Protein AF-A0A6L6HL86-F1 (afdb_monomer)

Nearest PDB structures (foldseek):
  4liv-assembly1_A-2  TM=1.757E-01  e=1.375E-01  Escherichia coli K-12
  7nsb-assembly1_a  TM=1.701E-01  e=5.721E+00  Saccharomyces cerevisiae S288C

Secondary structure (DSSP, 8-state):
---EEEEEEEPPPS-----TT--HHHHHHHHHH-SB-SS-EEEEEEEEEEEE---SSBSEEEEEEEEE-SSSEEEE---SS-EEEEEEEEEEEE--SSPPPHHHHHHHHHHHHHHHHHHHGGG-S----S---------HHHHHTHHHHTSHHHHTGGGSPP-

Mean predicted aligned error: 8.55 Å

Radius of gyration: 21.05 Å; Cα contacts (8 Å, |Δi|>4): 258; chains: 1; bounding box: 44×36×71 Å

Sequence (163 aa):
MRPEIMETIESRPNDYPDVIGIPEWVWQRIEAYCSHRWTPRTVTWVVSGSGLFRPPLTPAVITKVEEWDGGVWTERLVADEVRDVSLTRITATVGTYDDPPADVIQAATLLTEYTAESATRKGHRSLTTGDITVSFNRDRRAMAQALQLSGAADLLRPYRRPR

Structure (mmCIF, N/CA/C/O backbone):
data_AF-A0A6L6HL86-F1
#
_entry.id   AF-A0A6L6HL86-F1
#
loop_
_atom_site.group_PDB
_atom_site.id
_atom_site.type_symbol
_atom_site.label_atom_id
_atom_site.label_alt_id
_atom_site.label_comp_id
_atom_site.label_asym_id
_atom_site.label_entity_id
_atom_site.label_seq_id
_atom_site.pdbx_PDB_ins_code
_atom_site.Cartn_x
_atom_site.Cartn_y
_atom_site.Cartn_z
_atom_site.occupancy
_atom_site.B_iso_or_equiv
_atom_site.auth_seq_id
_atom_site.auth_comp_id
_atom_site.auth_asym_id
_atom_site.auth_atom_id
_atom_site.pdbx_PDB_model_num
ATOM 1 N N . MET A 1 1 ? 13.301 -17.331 -9.831 1.00 71.88 1 MET A N 1
ATOM 2 C CA . MET A 1 1 ? 13.753 -16.292 -8.878 1.00 71.88 1 MET A CA 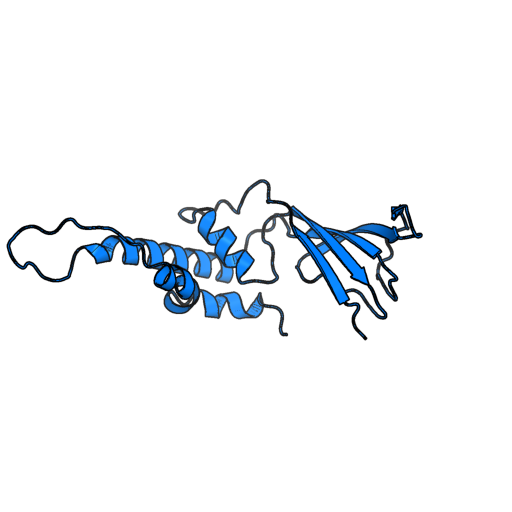1
ATOM 3 C C . MET A 1 1 ? 12.764 -15.130 -8.953 1.00 71.88 1 MET A C 1
ATOM 5 O O . MET A 1 1 ? 12.049 -15.066 -9.946 1.00 71.88 1 MET A O 1
ATOM 9 N N . ARG A 1 2 ? 12.612 -14.305 -7.911 1.00 81.69 2 ARG A N 1
ATOM 10 C CA . ARG A 1 2 ? 11.820 -13.062 -7.986 1.00 81.69 2 ARG A CA 1
ATOM 11 C C . ARG A 1 2 ? 12.822 -11.910 -8.011 1.00 81.69 2 ARG A C 1
ATOM 13 O O . ARG A 1 2 ? 13.749 -11.968 -7.201 1.00 81.69 2 ARG A O 1
ATOM 20 N N . PRO A 1 3 ? 12.644 -10.905 -8.876 1.00 89.81 3 PRO A N 1
ATOM 21 C CA . PRO A 1 3 ? 13.550 -9.776 -8.887 1.00 89.81 3 PRO A CA 1
ATOM 22 C C . PRO A 1 3 ? 13.437 -8.992 -7.573 1.00 89.81 3 PRO A C 1
ATOM 24 O O . PRO A 1 3 ? 12.362 -8.915 -6.962 1.00 89.81 3 PRO A O 1
ATOM 27 N N . GLU A 1 4 ? 14.566 -8.462 -7.118 1.00 92.44 4 GLU A N 1
ATOM 28 C CA . GLU A 1 4 ? 14.690 -7.730 -5.864 1.00 92.44 4 GLU A CA 1
ATOM 29 C C . GLU A 1 4 ? 14.231 -6.285 -6.052 1.00 92.44 4 GLU A C 1
ATOM 31 O O . GLU A 1 4 ? 14.596 -5.624 -7.023 1.00 92.44 4 GLU A O 1
ATOM 36 N N . ILE A 1 5 ? 13.418 -5.791 -5.118 1.00 93.12 5 ILE A N 1
ATOM 37 C CA . ILE A 1 5 ? 12.986 -4.392 -5.091 1.00 93.12 5 ILE A CA 1
ATOM 38 C C . ILE A 1 5 ? 13.978 -3.631 -4.221 1.00 93.12 5 ILE A C 1
ATOM 40 O O . ILE A 1 5 ? 14.020 -3.837 -3.010 1.00 93.12 5 ILE A O 1
ATOM 44 N N . MET A 1 6 ? 14.755 -2.756 -4.846 1.00 93.81 6 MET A N 1
ATOM 45 C CA . MET A 1 6 ? 15.783 -1.958 -4.179 1.00 93.81 6 MET A CA 1
ATOM 46 C C . MET A 1 6 ? 15.196 -0.681 -3.581 1.00 93.81 6 MET A C 1
ATOM 48 O O . MET A 1 6 ? 15.568 -0.271 -2.486 1.00 93.81 6 MET A O 1
ATOM 52 N N . GLU A 1 7 ? 14.253 -0.062 -4.291 1.00 94.81 7 GLU A N 1
ATOM 53 C CA . GLU A 1 7 ? 13.625 1.187 -3.873 1.00 94.81 7 GLU A CA 1
ATOM 54 C C . GLU A 1 7 ? 12.129 1.167 -4.184 1.00 94.81 7 GLU A C 1
ATOM 56 O O . GLU A 1 7 ? 11.687 0.609 -5.190 1.00 94.81 7 GLU A O 1
ATOM 61 N N . THR A 1 8 ? 11.336 1.773 -3.302 1.00 95.06 8 THR A N 1
ATOM 62 C CA . THR A 1 8 ? 9.906 2.014 -3.506 1.00 95.06 8 THR A CA 1
ATOM 63 C C . THR A 1 8 ? 9.594 3.454 -3.136 1.00 95.06 8 THR A C 1
ATOM 65 O O . THR A 1 8 ? 9.822 3.862 -1.999 1.00 95.06 8 THR A O 1
ATOM 68 N N . ILE A 1 9 ? 9.032 4.198 -4.082 1.00 95.31 9 ILE A N 1
ATOM 69 C CA . ILE A 1 9 ? 8.581 5.573 -3.892 1.00 95.31 9 ILE A CA 1
ATOM 70 C C . ILE A 1 9 ? 7.078 5.595 -4.149 1.00 95.31 9 ILE A C 1
ATOM 72 O O . ILE A 1 9 ? 6.637 5.403 -5.279 1.00 95.31 9 ILE A O 1
ATOM 76 N N . GLU A 1 10 ? 6.294 5.811 -3.097 1.00 93.50 10 GLU A N 1
ATOM 77 C CA . GLU A 1 10 ? 4.834 5.930 -3.156 1.00 93.50 10 GLU A CA 1
ATOM 78 C C . GLU A 1 10 ? 4.443 7.408 -3.022 1.00 93.50 10 GLU A C 1
ATOM 80 O O . GLU A 1 10 ? 4.829 8.071 -2.055 1.00 93.50 10 GLU A O 1
ATOM 85 N N . SER A 1 11 ? 3.695 7.942 -3.993 1.00 91.94 11 SER A N 1
ATOM 86 C CA . SER A 1 11 ? 3.138 9.291 -3.888 1.00 91.94 11 SER A CA 1
ATOM 87 C C . SER A 1 11 ? 2.002 9.327 -2.867 1.00 91.94 11 SER A C 1
ATOM 89 O O . SER A 1 11 ? 1.333 8.322 -2.614 1.00 91.94 11 SER A O 1
ATOM 91 N N . ARG A 1 12 ? 1.728 10.508 -2.303 1.00 88.81 12 ARG A N 1
ATOM 92 C CA . ARG A 1 12 ? 0.487 10.700 -1.542 1.00 88.81 12 ARG A CA 1
ATOM 93 C C . ARG A 1 12 ? -0.714 10.568 -2.488 1.00 88.81 12 ARG A C 1
ATOM 95 O O . ARG A 1 12 ? -0.606 11.029 -3.628 1.00 88.81 12 ARG A O 1
ATOM 102 N N . PRO A 1 13 ? -1.818 9.942 -2.051 1.00 91.00 13 PRO A N 1
ATOM 103 C CA . PRO A 1 13 ? -3.069 10.021 -2.789 1.00 91.00 13 PRO A CA 1
ATOM 104 C C . PRO A 1 13 ? -3.623 11.449 -2.715 1.00 91.00 13 PRO A C 1
ATOM 106 O O . PRO A 1 13 ? -3.282 12.197 -1.795 1.00 91.00 13 PRO A O 1
ATOM 109 N N . ASN A 1 14 ? -4.464 11.818 -3.682 1.00 89.12 14 ASN A N 1
ATOM 110 C CA . ASN A 1 14 ? -5.125 13.126 -3.682 1.00 89.12 14 ASN A CA 1
ATOM 111 C C . ASN A 1 14 ? -6.127 13.238 -2.532 1.00 89.12 14 ASN A C 1
ATOM 113 O O . ASN A 1 14 ? -6.141 14.251 -1.847 1.00 89.12 14 ASN A O 1
ATOM 117 N N . ASP A 1 15 ? -6.877 12.160 -2.293 1.00 89.50 15 ASP A N 1
ATOM 118 C CA . ASP A 1 15 ? -7.913 12.067 -1.271 1.00 89.50 15 ASP A CA 1
ATOM 119 C C . ASP A 1 15 ? -7.977 10.632 -0.724 1.00 89.50 15 ASP A C 1
ATOM 121 O O . ASP A 1 15 ? -7.387 9.703 -1.292 1.00 89.50 15 ASP A O 1
ATOM 125 N N . TYR A 1 16 ? -8.696 10.453 0.383 1.00 91.62 16 TYR A N 1
ATOM 126 C CA . TYR A 1 16 ? -9.059 9.150 0.948 1.00 91.62 16 TYR A CA 1
ATOM 127 C C . TYR A 1 16 ? -10.556 8.872 0.751 1.00 91.62 16 TYR A C 1
ATOM 129 O O . TYR A 1 16 ? -11.301 9.804 0.452 1.00 91.62 16 TYR A O 1
ATOM 137 N N . PRO A 1 17 ? -11.021 7.617 0.913 1.00 91.56 17 PRO A N 1
ATOM 138 C CA . PRO A 1 17 ? -12.436 7.303 0.775 1.00 91.56 17 PRO A CA 1
ATOM 139 C C . PRO A 1 17 ? -13.279 8.111 1.768 1.00 91.56 17 PRO A C 1
ATOM 141 O O . PRO A 1 17 ? -13.017 8.091 2.978 1.00 91.56 17 PRO A O 1
ATOM 144 N N . ASP A 1 18 ? -14.292 8.803 1.248 1.00 91.19 18 ASP A N 1
ATOM 145 C CA . ASP A 1 18 ? -15.209 9.626 2.037 1.00 91.19 18 ASP A CA 1
ATOM 146 C C . ASP A 1 18 ? -16.298 8.749 2.662 1.00 91.19 18 ASP A C 1
ATOM 148 O O . ASP A 1 18 ? -17.406 8.599 2.146 1.00 91.19 18 ASP A O 1
ATOM 152 N N . VAL A 1 19 ? -15.941 8.096 3.768 1.00 90.94 19 VAL A N 1
ATOM 153 C CA . VAL A 1 19 ? -16.877 7.300 4.562 1.00 90.94 19 VAL A CA 1
ATOM 154 C C . VAL A 1 19 ? -17.206 8.053 5.843 1.00 90.94 19 VAL A C 1
ATOM 156 O O . VAL A 1 19 ? -16.319 8.414 6.620 1.00 90.94 19 VAL A O 1
ATOM 159 N N . ILE A 1 20 ? -18.503 8.265 6.077 1.00 92.44 20 ILE A N 1
ATOM 160 C CA . ILE A 1 20 ? -19.014 9.048 7.206 1.00 92.44 20 ILE A CA 1
ATOM 161 C C . ILE A 1 20 ? -18.401 8.563 8.523 1.00 92.44 20 ILE A C 1
ATOM 163 O O . ILE A 1 20 ? -18.487 7.391 8.885 1.00 92.44 20 ILE A O 1
ATOM 167 N N . GLY A 1 21 ? -17.813 9.504 9.262 1.00 91.06 21 GLY A N 1
ATOM 168 C CA . GLY A 1 21 ? -17.232 9.248 10.576 1.00 91.06 21 GLY A CA 1
ATOM 169 C C . GLY A 1 21 ? -15.843 8.609 10.552 1.00 91.06 21 GLY A C 1
ATOM 170 O O . GLY A 1 21 ? -15.275 8.435 11.625 1.00 91.06 21 GLY A O 1
ATOM 171 N N . ILE A 1 22 ? -15.266 8.311 9.381 1.00 93.19 22 ILE A N 1
ATOM 172 C CA . ILE A 1 22 ? -13.919 7.741 9.259 1.00 93.19 22 ILE A CA 1
ATOM 173 C C . ILE A 1 22 ? -12.932 8.830 8.807 1.00 93.19 22 ILE A C 1
ATOM 175 O O . ILE A 1 22 ? -12.985 9.285 7.667 1.00 93.19 22 ILE A O 1
ATOM 179 N N . PRO A 1 23 ? -11.996 9.258 9.670 1.00 92.75 23 PRO A N 1
ATOM 180 C CA . PRO A 1 23 ? -11.010 10.276 9.316 1.00 92.75 23 PRO A CA 1
ATOM 181 C C . PRO A 1 23 ? -9.848 9.717 8.472 1.00 92.75 23 PRO A C 1
ATOM 183 O O . PRO A 1 23 ? -9.447 8.564 8.623 1.00 92.75 23 PRO A O 1
ATOM 186 N N . GLU A 1 24 ? -9.206 10.570 7.667 1.00 92.12 24 GLU A N 1
ATOM 187 C CA . GLU A 1 24 ? -8.103 10.201 6.752 1.00 92.12 24 GLU A CA 1
ATOM 188 C C . GLU A 1 24 ? -6.946 9.423 7.401 1.00 92.12 24 GLU A C 1
ATOM 190 O O . GLU A 1 24 ? -6.353 8.530 6.794 1.00 92.12 24 GLU A O 1
ATOM 195 N N . TRP A 1 25 ? -6.596 9.743 8.651 1.00 90.38 25 TRP A N 1
ATOM 196 C CA . TRP A 1 25 ? -5.483 9.082 9.337 1.00 90.38 25 TRP A CA 1
ATOM 197 C C . TRP A 1 25 ? -5.755 7.589 9.594 1.00 90.38 25 TRP A C 1
ATOM 199 O O . TRP A 1 25 ? -4.807 6.813 9.739 1.00 90.38 25 TRP A O 1
ATOM 209 N N . VAL A 1 26 ? -7.027 7.171 9.637 1.00 93.31 26 VAL A N 1
ATOM 210 C CA . VAL A 1 26 ? -7.417 5.757 9.743 1.00 93.31 26 VAL A CA 1
ATOM 211 C C . VAL A 1 26 ? -7.053 5.038 8.456 1.00 93.31 26 VAL A C 1
ATOM 213 O O . VAL A 1 26 ? -6.376 4.013 8.511 1.00 93.31 26 VAL A O 1
ATOM 216 N N . TRP A 1 27 ? -7.396 5.617 7.305 1.00 93.06 27 TRP A N 1
ATOM 217 C CA . TRP A 1 27 ? -7.046 5.070 5.997 1.00 93.06 27 TRP A CA 1
ATOM 218 C C . TRP A 1 27 ? -5.536 4.940 5.809 1.00 93.06 27 TRP A C 1
ATOM 220 O O . TRP A 1 27 ? -5.058 3.861 5.466 1.00 93.06 27 TRP A O 1
ATOM 230 N N . GLN A 1 28 ? -4.770 5.975 6.166 1.00 92.00 28 GLN A N 1
ATOM 231 C CA . GLN A 1 28 ? -3.299 5.924 6.168 1.00 92.00 28 GLN A CA 1
ATOM 232 C C . GLN A 1 28 ? -2.763 4.735 6.976 1.00 92.00 28 GLN A C 1
ATOM 234 O O . GLN A 1 28 ? -1.786 4.084 6.600 1.00 92.00 28 GLN A O 1
ATOM 239 N N . ARG A 1 29 ? -3.404 4.435 8.109 1.00 92.38 29 ARG A N 1
ATOM 240 C CA . ARG A 1 29 ? -2.986 3.361 9.008 1.00 92.38 29 ARG A CA 1
ATOM 241 C C . ARG A 1 29 ? -3.376 1.979 8.489 1.00 92.38 29 ARG A C 1
ATOM 243 O O . ARG A 1 29 ? -2.580 1.050 8.620 1.00 92.38 29 ARG A O 1
ATOM 250 N N . ILE A 1 30 ? -4.556 1.849 7.889 1.00 92.81 30 ILE A N 1
ATOM 251 C CA . ILE A 1 30 ? -5.016 0.619 7.235 1.00 92.81 30 ILE A CA 1
ATOM 252 C C . ILE A 1 30 ? -4.133 0.301 6.024 1.00 92.81 30 ILE A C 1
ATOM 254 O O . ILE A 1 30 ? -3.663 -0.828 5.887 1.00 92.81 30 ILE A O 1
ATOM 258 N N . GLU A 1 31 ? -3.828 1.288 5.184 1.00 92.62 31 GLU A N 1
ATOM 259 C CA . GLU A 1 31 ? -2.964 1.109 4.014 1.00 92.62 31 GLU A CA 1
ATOM 260 C C . GLU A 1 31 ? -1.518 0.792 4.391 1.00 92.62 31 GLU A C 1
ATOM 262 O O . GLU A 1 31 ? -0.880 -0.027 3.736 1.00 92.62 31 GLU A O 1
ATOM 267 N N . ALA A 1 32 ? -1.002 1.347 5.489 1.00 90.75 32 ALA A N 1
ATOM 268 C CA . ALA A 1 32 ? 0.303 0.944 6.012 1.00 90.75 32 ALA A CA 1
ATOM 269 C C . ALA A 1 32 ? 0.328 -0.524 6.487 1.00 90.75 32 ALA A C 1
ATOM 271 O O . ALA A 1 32 ? 1.381 -1.163 6.484 1.00 90.75 32 ALA A O 1
ATOM 272 N N . TYR A 1 33 ? -0.819 -1.060 6.913 1.00 91.19 33 TYR A N 1
ATOM 273 C CA . TYR A 1 33 ? -0.957 -2.447 7.358 1.00 91.19 33 TYR A CA 1
ATOM 274 C C . TYR A 1 33 ? -1.184 -3.428 6.199 1.00 91.19 33 TYR A C 1
ATOM 276 O O . TYR A 1 33 ? -0.801 -4.595 6.300 1.00 91.19 33 TYR A O 1
ATOM 284 N N . CYS A 1 34 ? -1.782 -2.965 5.100 1.00 92.69 34 CYS A N 1
ATOM 285 C CA . CYS A 1 34 ? -2.197 -3.794 3.973 1.00 92.69 34 CYS A CA 1
ATOM 286 C C . CYS A 1 34 ? -1.269 -3.639 2.764 1.00 92.69 34 CYS A C 1
ATOM 288 O O . CYS A 1 34 ? -0.598 -2.630 2.569 1.00 92.69 34 CYS A O 1
ATOM 290 N N . SER A 1 35 ? -1.272 -4.641 1.888 1.00 94.19 35 SER A N 1
ATOM 291 C CA . SER A 1 35 ? -0.671 -4.509 0.553 1.00 94.19 35 SER A CA 1
ATOM 292 C C . SER A 1 35 ? -1.655 -3.922 -0.461 1.00 94.19 35 SER A C 1
ATOM 294 O O . SER A 1 35 ? -1.317 -3.809 -1.635 1.00 94.19 35 SER A O 1
ATOM 296 N N . HIS A 1 36 ? -2.870 -3.592 -0.019 1.00 93.75 36 HIS A N 1
ATOM 297 C CA . HIS A 1 36 ? -3.917 -2.988 -0.828 1.00 93.75 36 HIS A CA 1
ATOM 298 C C . HIS A 1 36 ? -3.898 -1.459 -0.694 1.00 93.75 36 HIS A C 1
ATOM 300 O O . HIS A 1 36 ? -3.510 -0.941 0.360 1.00 93.75 36 HIS A O 1
ATOM 306 N N . ARG A 1 37 ? -4.294 -0.750 -1.752 1.00 94.44 37 ARG A N 1
ATOM 307 C CA . ARG A 1 37 ? -4.549 0.695 -1.755 1.00 94.44 37 ARG A CA 1
ATOM 308 C C . ARG A 1 37 ? -5.971 0.944 -2.225 1.00 94.44 37 ARG A C 1
ATOM 310 O O . ARG A 1 37 ? -6.366 0.392 -3.245 1.00 94.44 37 ARG A O 1
ATOM 317 N N . TRP A 1 38 ? -6.708 1.766 -1.489 1.00 92.75 38 TRP A N 1
ATOM 318 C CA . TRP A 1 38 ? -8.108 2.092 -1.795 1.00 92.75 38 TRP A CA 1
ATOM 319 C C . TRP A 1 38 ? -8.264 3.443 -2.473 1.00 92.75 38 TRP A C 1
ATOM 321 O O . TRP A 1 38 ? -9.374 3.847 -2.782 1.00 92.75 38 TRP A O 1
ATOM 331 N N . THR A 1 39 ? -7.158 4.152 -2.686 1.00 92.25 39 THR A N 1
ATOM 332 C CA . THR A 1 39 ? -7.146 5.356 -3.511 1.00 92.25 39 THR A CA 1
ATOM 333 C C . THR A 1 39 ? -5.985 5.335 -4.492 1.00 92.25 39 THR A C 1
ATOM 335 O O . THR A 1 39 ? -4.866 4.963 -4.099 1.00 92.25 39 THR A O 1
ATOM 338 N N . PRO A 1 40 ? -6.218 5.707 -5.766 1.00 94.25 40 PRO A N 1
ATOM 339 C CA . PRO A 1 40 ? -5.182 5.683 -6.782 1.00 94.25 40 PRO A CA 1
ATOM 340 C C . PRO A 1 40 ? -4.054 6.653 -6.464 1.00 94.25 40 PRO A C 1
ATOM 342 O O . PRO A 1 40 ? -4.275 7.808 -6.094 1.00 94.25 40 PRO A O 1
ATOM 345 N N . ARG A 1 41 ? -2.826 6.181 -6.648 1.00 94.75 41 ARG A N 1
ATOM 346 C CA . ARG A 1 41 ? -1.610 6.983 -6.524 1.00 94.75 41 ARG A CA 1
ATOM 347 C C . ARG A 1 41 ? -0.521 6.450 -7.438 1.00 94.75 41 ARG A C 1
ATOM 349 O O . ARG A 1 41 ? -0.565 5.296 -7.867 1.00 94.75 41 ARG A O 1
ATOM 356 N N . THR A 1 42 ? 0.480 7.273 -7.697 1.00 96.50 42 THR A N 1
ATOM 357 C CA . THR A 1 42 ? 1.640 6.860 -8.479 1.00 96.50 42 THR A CA 1
ATOM 358 C C . THR A 1 42 ? 2.653 6.190 -7.564 1.00 96.50 42 THR A C 1
ATOM 360 O O . THR A 1 42 ? 3.024 6.731 -6.522 1.00 96.50 42 THR A O 1
ATOM 363 N N . VAL A 1 43 ? 3.125 5.012 -7.961 1.00 96.50 43 VAL A N 1
ATOM 364 C CA . VAL A 1 43 ? 4.197 4.302 -7.265 1.00 96.50 43 VAL A CA 1
ATOM 365 C C . VAL A 1 43 ? 5.284 3.946 -8.257 1.00 96.50 43 VAL A C 1
ATOM 367 O O . VAL A 1 43 ? 5.005 3.448 -9.347 1.00 96.50 43 VAL A O 1
ATOM 370 N N . THR A 1 44 ? 6.525 4.188 -7.856 1.00 96.69 44 THR A N 1
ATOM 371 C CA . THR A 1 44 ? 7.712 3.817 -8.615 1.00 96.69 44 THR A CA 1
ATOM 372 C C . THR A 1 44 ? 8.517 2.789 -7.833 1.00 96.69 44 THR A C 1
ATOM 374 O O . THR A 1 44 ? 8.801 2.983 -6.651 1.00 96.69 44 THR A O 1
ATOM 377 N N . TRP A 1 45 ? 8.910 1.708 -8.500 1.00 96.31 45 TRP A N 1
ATOM 378 C CA . TRP A 1 45 ? 9.814 0.693 -7.968 1.00 96.31 45 TRP A CA 1
ATOM 379 C C . TRP A 1 45 ? 11.103 0.670 -8.773 1.00 96.31 45 TRP A C 1
ATOM 381 O O . TRP A 1 45 ? 11.051 0.610 -9.998 1.00 96.31 45 TRP A O 1
ATOM 391 N N . VAL A 1 46 ? 12.247 0.669 -8.094 1.00 95.69 46 VAL A N 1
ATOM 392 C CA . VAL A 1 46 ? 13.532 0.327 -8.714 1.00 95.69 46 VAL A CA 1
ATOM 393 C C . VAL A 1 46 ? 13.832 -1.120 -8.373 1.00 95.69 46 VAL A C 1
ATOM 395 O O . VAL A 1 46 ? 13.832 -1.509 -7.203 1.00 95.69 46 VAL A O 1
ATOM 398 N N . VAL A 1 47 ? 14.022 -1.926 -9.407 1.00 95.38 47 VAL A N 1
ATOM 399 C CA . VAL A 1 47 ? 14.040 -3.382 -9.332 1.00 95.38 47 VAL A CA 1
ATOM 400 C C . VAL A 1 47 ? 15.252 -3.903 -10.096 1.00 95.38 47 VAL A C 1
ATOM 402 O O . VAL A 1 47 ? 15.626 -3.330 -11.115 1.00 95.38 47 VAL A O 1
ATOM 405 N N . SER A 1 48 ? 15.864 -4.981 -9.614 1.00 93.94 48 SER A N 1
ATOM 406 C CA . SER A 1 48 ? 16.960 -5.663 -10.304 1.00 93.94 48 SER A CA 1
ATOM 407 C C . SER A 1 48 ? 16.890 -7.172 -10.085 1.00 93.94 48 SER A C 1
ATOM 409 O O . SER A 1 48 ? 16.523 -7.642 -9.006 1.00 93.94 48 SER A O 1
ATOM 411 N N . GLY A 1 49 ? 17.238 -7.950 -11.106 1.00 91.75 49 GLY A N 1
ATOM 412 C CA . GLY A 1 49 ? 17.391 -9.397 -11.021 1.00 91.75 49 GLY A CA 1
ATOM 413 C C . GLY A 1 49 ? 16.444 -10.187 -11.921 1.00 91.75 49 GLY A C 1
ATOM 414 O O . GLY A 1 49 ? 15.579 -9.663 -12.619 1.00 91.75 49 GLY A O 1
ATOM 415 N N . SER A 1 50 ? 16.612 -11.505 -11.899 1.00 89.88 50 SER A N 1
ATOM 416 C CA . SER A 1 50 ? 15.875 -12.404 -12.784 1.00 89.88 50 SER A CA 1
ATOM 417 C C . SER A 1 50 ? 14.476 -12.761 -12.271 1.00 89.88 50 SER A C 1
ATOM 419 O O . SER A 1 50 ? 14.191 -12.790 -11.067 1.00 89.88 50 SER A O 1
ATOM 421 N N . GLY A 1 51 ? 13.605 -13.114 -13.214 1.00 90.31 51 GLY A N 1
ATOM 422 C CA . GLY A 1 51 ? 12.252 -13.598 -12.986 1.00 90.31 51 GLY A CA 1
ATOM 423 C C . GLY A 1 51 ? 11.153 -12.554 -13.146 1.00 90.31 51 GLY A C 1
ATOM 424 O O . GLY A 1 51 ? 11.378 -11.430 -13.578 1.00 90.31 51 GLY A O 1
ATOM 425 N N . LEU A 1 52 ? 9.926 -12.964 -12.818 1.00 91.12 52 LEU A N 1
ATOM 426 C CA . LEU A 1 52 ? 8.722 -12.156 -13.007 1.00 91.12 52 LEU A CA 1
ATOM 427 C C . LEU A 1 52 ? 8.570 -11.126 -11.886 1.00 91.12 52 LEU A C 1
ATOM 429 O O . LEU A 1 52 ? 8.411 -11.485 -10.712 1.00 91.12 52 LEU A O 1
ATOM 433 N N . PHE A 1 53 ? 8.546 -9.851 -12.258 1.00 92.12 53 PHE A N 1
ATOM 434 C CA . PHE A 1 53 ? 8.174 -8.782 -11.353 1.00 92.12 53 PHE A CA 1
ATOM 435 C C . PHE A 1 53 ? 6.693 -8.898 -10.988 1.00 92.12 53 PHE A C 1
ATOM 437 O O . PHE A 1 53 ? 5.809 -8.959 -11.838 1.00 92.12 53 PHE A O 1
ATOM 444 N N . ARG A 1 54 ? 6.428 -8.914 -9.681 1.00 91.75 54 ARG A N 1
ATOM 445 C CA . ARG A 1 54 ? 5.081 -8.809 -9.121 1.00 91.75 54 ARG A CA 1
ATOM 446 C C . ARG A 1 54 ? 5.034 -7.538 -8.275 1.00 91.75 54 ARG A C 1
ATOM 448 O O . ARG A 1 54 ? 5.703 -7.538 -7.230 1.00 91.75 54 ARG A O 1
ATOM 455 N N . PRO A 1 55 ? 4.274 -6.498 -8.681 1.00 92.19 55 PRO A N 1
ATOM 456 C CA . PRO A 1 55 ? 4.167 -5.242 -7.936 1.00 92.19 55 PRO A CA 1
ATOM 457 C C . PRO A 1 55 ? 3.825 -5.543 -6.485 1.00 92.19 55 PRO A C 1
ATOM 459 O O . PRO A 1 55 ? 2.925 -6.349 -6.298 1.00 92.19 55 PRO A O 1
ATOM 462 N N . PRO A 1 56 ? 4.514 -5.012 -5.460 1.00 92.56 56 PRO A N 1
ATOM 463 C CA . PRO A 1 56 ? 4.272 -5.343 -4.051 1.00 92.56 56 PRO A CA 1
ATOM 464 C C . PRO A 1 56 ? 2.921 -4.836 -3.528 1.00 92.56 56 PRO A C 1
ATOM 466 O O . PRO A 1 56 ? 2.380 -5.422 -2.592 1.00 92.56 56 PRO A O 1
ATOM 469 N N . LEU A 1 57 ? 2.376 -3.794 -4.154 1.00 94.19 57 LEU A N 1
ATOM 470 C CA . LEU A 1 57 ? 1.086 -3.200 -3.827 1.00 94.19 57 LEU A CA 1
ATOM 471 C C . LEU A 1 57 ? 0.031 -3.593 -4.867 1.00 94.19 57 LEU A C 1
ATOM 473 O O . LEU A 1 57 ? 0.368 -3.973 -5.988 1.00 94.19 57 LEU A O 1
ATOM 477 N N . THR A 1 58 ? -1.239 -3.560 -4.476 1.00 93.31 58 THR A N 1
ATOM 478 C CA . THR A 1 58 ? -2.377 -3.965 -5.307 1.00 93.31 58 THR A CA 1
ATOM 479 C C . THR A 1 58 ? -3.596 -3.070 -5.054 1.00 93.31 58 THR A C 1
ATOM 481 O O . THR A 1 58 ? -3.699 -2.512 -3.965 1.00 93.31 58 THR A O 1
ATOM 484 N N . PRO A 1 59 ? -4.542 -2.975 -6.001 1.00 93.62 59 PRO A N 1
ATOM 485 C CA . PRO A 1 59 ? -4.360 -3.244 -7.433 1.00 93.62 59 PRO A CA 1
ATOM 486 C C . PRO A 1 59 ? -3.270 -2.337 -8.014 1.00 93.62 59 PRO A C 1
ATOM 488 O O . PRO A 1 59 ? -3.049 -1.244 -7.506 1.00 93.62 59 PRO A O 1
ATOM 491 N N . ALA A 1 60 ? -2.536 -2.810 -9.020 1.00 93.88 60 ALA A N 1
ATOM 492 C CA . ALA A 1 60 ? -1.458 -2.050 -9.646 1.00 93.88 60 ALA A CA 1
ATOM 493 C C . ALA A 1 60 ? -1.515 -2.212 -11.164 1.00 93.88 60 ALA A C 1
ATOM 495 O O . ALA A 1 60 ? -1.539 -3.337 -11.662 1.00 93.88 60 ALA A O 1
ATOM 496 N N . VAL A 1 61 ? -1.497 -1.089 -11.875 1.00 94.12 61 VAL A N 1
ATOM 497 C CA . VAL A 1 61 ? -1.441 -1.018 -13.336 1.00 94.12 61 VAL A CA 1
ATOM 498 C C . VAL A 1 61 ? -0.124 -0.359 -13.714 1.00 94.12 61 VAL A C 1
ATOM 500 O O . VAL A 1 61 ? 0.092 0.812 -13.406 1.00 94.12 61 VAL A O 1
ATOM 503 N N . ILE A 1 62 ? 0.778 -1.120 -14.336 1.00 94.75 62 ILE A N 1
ATOM 504 C CA . ILE A 1 62 ? 2.074 -0.603 -14.788 1.00 94.75 62 ILE A CA 1
ATOM 505 C C . ILE A 1 62 ? 1.826 0.358 -15.948 1.00 94.75 62 ILE A C 1
ATOM 507 O O . ILE A 1 62 ? 1.198 -0.007 -16.937 1.00 94.75 62 ILE A O 1
ATOM 511 N N . THR A 1 63 ? 2.317 1.585 -15.811 1.00 94.75 63 THR A N 1
ATOM 512 C CA . THR A 1 63 ? 2.147 2.658 -16.797 1.00 94.75 63 THR A CA 1
ATOM 513 C C . THR A 1 63 ? 3.447 3.002 -17.509 1.00 94.75 63 THR A C 1
ATOM 515 O O . THR A 1 63 ? 3.397 3.498 -18.629 1.00 94.75 63 THR A O 1
ATOM 518 N N . LYS A 1 64 ? 4.604 2.725 -16.892 1.00 94.62 64 LYS A N 1
ATOM 519 C CA . LYS A 1 64 ? 5.923 2.993 -17.476 1.00 94.62 64 LYS A CA 1
ATOM 520 C C . LYS A 1 64 ? 6.960 1.968 -17.029 1.00 94.62 64 LYS A C 1
ATOM 522 O O . LYS A 1 64 ? 6.974 1.568 -15.863 1.00 94.62 64 LYS A O 1
ATOM 527 N N . VAL A 1 65 ? 7.857 1.589 -17.937 1.00 95.44 65 VAL A N 1
ATOM 528 C CA . VAL A 1 65 ? 9.036 0.765 -17.643 1.00 95.44 65 VAL A CA 1
ATOM 529 C C . VAL A 1 65 ? 10.262 1.431 -18.259 1.00 95.44 65 VAL A C 1
ATOM 531 O O . VAL A 1 65 ? 10.279 1.712 -19.453 1.00 95.44 65 VAL A O 1
ATOM 534 N N . GLU A 1 66 ? 11.283 1.685 -17.450 1.00 94.94 66 GLU A N 1
ATOM 535 C CA . GLU A 1 66 ? 12.539 2.308 -17.867 1.00 94.94 66 GLU A CA 1
ATOM 536 C C . GLU A 1 66 ? 13.718 1.425 -17.453 1.00 94.94 66 GLU A C 1
ATOM 538 O O . GLU A 1 66 ? 13.770 0.951 -16.320 1.00 94.94 66 GLU A O 1
ATOM 543 N N . GLU A 1 67 ? 14.677 1.221 -18.347 1.00 93.31 67 GLU A N 1
ATOM 544 C CA . GLU A 1 67 ? 15.897 0.452 -18.093 1.00 93.31 67 GLU A CA 1
ATOM 545 C C . GLU A 1 67 ? 17.099 1.393 -17.951 1.00 93.31 67 GLU A C 1
ATOM 547 O O . GLU A 1 67 ? 17.192 2.406 -18.648 1.00 93.31 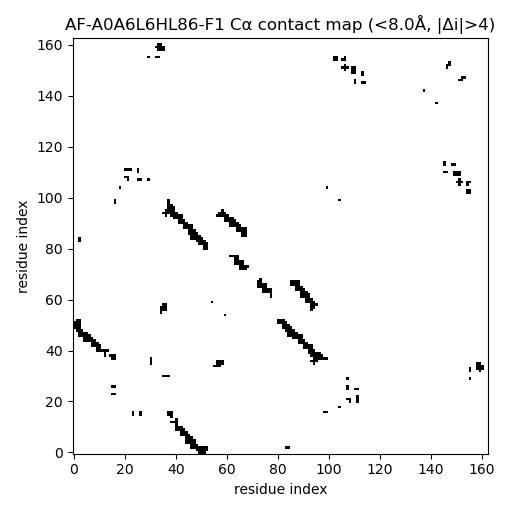67 GLU A O 1
ATOM 552 N N . TRP A 1 68 ? 18.004 1.085 -17.022 1.00 92.81 68 TRP A N 1
ATOM 553 C CA . TRP A 1 68 ? 19.225 1.859 -16.818 1.00 92.81 68 TRP A CA 1
ATOM 554 C C . TRP A 1 68 ? 20.343 1.399 -17.757 1.00 92.81 68 TRP A C 1
ATOM 556 O O . TRP A 1 68 ? 20.767 0.245 -17.699 1.00 92.81 68 TRP A O 1
ATOM 566 N N . ASP A 1 69 ? 20.887 2.319 -18.556 1.00 89.62 69 ASP A N 1
ATOM 567 C CA . ASP A 1 69 ? 21.936 2.041 -19.553 1.00 89.62 69 ASP A CA 1
ATOM 568 C C . ASP A 1 69 ? 23.349 2.506 -19.144 1.00 89.62 69 ASP A C 1
ATOM 570 O O . ASP A 1 69 ? 24.262 2.565 -19.968 1.00 89.62 69 ASP A O 1
ATOM 574 N N . GLY A 1 70 ? 23.559 2.815 -17.860 1.00 84.94 70 GLY A N 1
ATOM 575 C CA . GLY A 1 70 ? 24.851 3.291 -17.353 1.00 84.94 70 GLY A CA 1
ATOM 576 C C . GLY A 1 70 ? 24.979 4.813 -17.252 1.00 84.94 70 GLY A C 1
ATOM 577 O O . GLY A 1 70 ? 26.042 5.304 -16.877 1.00 84.94 70 GLY A O 1
ATOM 578 N N . GLY A 1 71 ? 23.908 5.562 -17.512 1.00 89.19 71 GLY A N 1
ATOM 579 C CA . GLY A 1 71 ? 23.854 7.004 -17.246 1.00 89.19 71 GLY A CA 1
ATOM 580 C C . GLY A 1 71 ? 22.487 7.639 -17.486 1.00 89.19 71 GLY A C 1
ATOM 581 O O . GLY A 1 71 ? 22.217 8.722 -16.962 1.00 89.19 71 GLY A O 1
ATOM 582 N N . VAL A 1 72 ? 21.622 6.969 -18.246 1.00 93.75 72 VAL A N 1
ATOM 583 C CA . VAL A 1 72 ? 20.296 7.444 -18.619 1.00 93.75 72 VAL A CA 1
ATOM 584 C C . VAL A 1 72 ? 19.263 6.346 -18.346 1.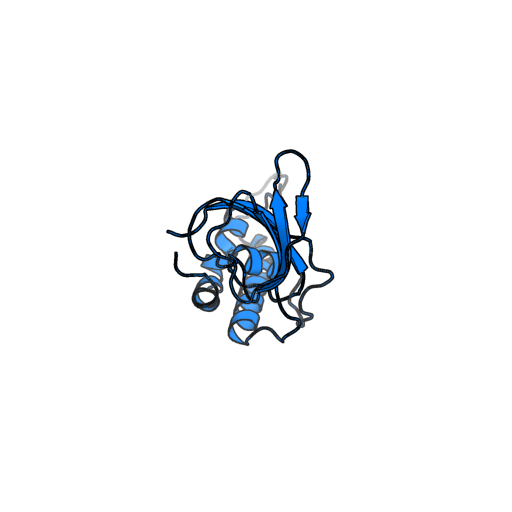00 93.75 72 VAL A C 1
ATOM 586 O O . VAL A 1 72 ? 19.542 5.147 -18.373 1.00 93.75 72 VAL A O 1
ATOM 589 N N . TRP A 1 73 ? 18.048 6.776 -18.012 1.00 93.75 73 TRP A N 1
ATOM 590 C CA . TRP A 1 73 ? 16.882 5.900 -17.971 1.00 93.75 73 TRP A CA 1
ATOM 591 C C . TRP A 1 73 ? 16.230 5.912 -19.349 1.00 93.75 73 TRP A C 1
ATOM 593 O O . TRP A 1 73 ? 15.751 6.960 -19.786 1.00 93.75 73 TRP A O 1
ATOM 603 N N . THR A 1 74 ? 16.215 4.764 -20.018 1.00 93.69 74 THR A N 1
ATOM 604 C CA . THR A 1 74 ? 15.623 4.618 -21.349 1.00 93.69 74 THR A CA 1
ATOM 605 C C . THR A 1 74 ? 14.290 3.888 -21.239 1.00 93.69 74 THR A C 1
ATOM 607 O O . THR A 1 74 ? 14.205 2.791 -20.688 1.00 93.69 74 THR A O 1
ATOM 610 N N . GLU A 1 75 ? 13.225 4.511 -21.738 1.00 93.94 75 GLU A N 1
ATOM 611 C CA . GLU A 1 75 ? 11.881 3.939 -21.700 1.00 93.94 75 GLU A CA 1
ATOM 612 C C . GLU A 1 75 ? 11.743 2.755 -22.662 1.00 93.94 75 GLU A C 1
ATOM 614 O O . GLU A 1 75 ? 12.207 2.786 -23.804 1.00 93.94 75 GLU A O 1
ATOM 619 N N . ARG A 1 76 ? 11.053 1.713 -22.199 1.00 89.31 76 ARG A N 1
ATOM 620 C CA . ARG A 1 76 ? 10.691 0.532 -22.977 1.00 89.31 76 ARG A CA 1
ATOM 621 C C . ARG A 1 76 ? 9.174 0.391 -23.005 1.00 89.31 76 ARG A C 1
ATOM 623 O O . ARG A 1 76 ? 8.486 0.750 -22.054 1.00 89.31 76 ARG A O 1
ATOM 630 N N . LEU A 1 77 ? 8.660 -0.223 -24.070 1.00 88.19 77 LEU A N 1
ATOM 631 C CA . LEU A 1 77 ? 7.259 -0.632 -24.145 1.00 88.19 77 LEU A CA 1
ATOM 632 C C . LEU A 1 77 ? 6.857 -1.455 -22.910 1.00 88.19 77 LEU A C 1
ATOM 634 O O . LEU A 1 77 ? 7.554 -2.397 -22.506 1.00 88.19 77 LEU A O 1
ATOM 638 N N . VAL A 1 78 ? 5.710 -1.090 -22.336 1.00 86.94 78 VAL A N 1
ATOM 639 C CA . VAL A 1 78 ? 5.070 -1.837 -21.255 1.00 86.94 78 VAL A CA 1
ATOM 640 C C . VAL A 1 78 ? 4.528 -3.133 -21.850 1.00 86.94 78 VAL A C 1
ATOM 642 O O . VAL A 1 78 ? 3.621 -3.117 -22.676 1.00 86.94 78 VAL A O 1
ATOM 645 N N . ALA A 1 79 ? 5.125 -4.254 -21.458 1.00 81.56 79 ALA A N 1
ATOM 646 C CA . ALA A 1 79 ? 4.604 -5.579 -21.762 1.00 81.56 79 ALA A CA 1
ATOM 647 C C . ALA A 1 79 ? 3.609 -6.009 -20.675 1.00 81.56 79 ALA A C 1
ATOM 649 O O . ALA A 1 79 ? 3.700 -5.535 -19.540 1.00 81.56 79 ALA A O 1
ATOM 650 N N . ASP A 1 80 ? 2.730 -6.961 -20.997 1.00 78.38 80 ASP A N 1
ATOM 651 C CA . ASP A 1 80 ? 1.786 -7.555 -20.033 1.00 78.38 80 ASP A CA 1
ATOM 652 C C . ASP A 1 80 ? 2.500 -8.146 -18.807 1.00 78.38 80 ASP A C 1
ATOM 654 O O . ASP A 1 80 ? 1.975 -8.152 -17.693 1.00 78.38 80 ASP A O 1
ATOM 658 N N . GLU A 1 81 ? 3.734 -8.614 -19.004 1.00 85.44 81 GLU A N 1
ATOM 659 C CA . GLU A 1 81 ? 4.598 -9.124 -17.952 1.00 85.44 81 GLU A CA 1
ATOM 660 C C . GLU A 1 81 ? 5.985 -8.476 -18.009 1.00 85.44 81 GLU A C 1
ATOM 662 O O . GLU A 1 81 ? 6.639 -8.420 -19.053 1.00 85.44 81 GLU A O 1
ATOM 667 N N . VAL A 1 82 ? 6.480 -8.043 -16.848 1.00 86.81 82 VAL A N 1
ATOM 668 C CA . VAL A 1 82 ? 7.849 -7.541 -16.690 1.00 86.81 82 VAL A CA 1
ATOM 669 C C . VAL A 1 82 ? 8.712 -8.664 -16.116 1.00 86.81 82 VAL A C 1
ATOM 671 O O . VAL A 1 82 ? 8.524 -9.073 -14.969 1.00 86.81 82 VAL A O 1
ATOM 674 N N . ARG A 1 83 ? 9.634 -9.197 -16.921 1.00 88.38 83 ARG A N 1
ATOM 675 C CA . ARG A 1 83 ? 10.509 -10.326 -16.569 1.00 88.38 83 ARG A CA 1
ATOM 676 C C . ARG A 1 83 ? 11.972 -9.992 -16.793 1.00 88.38 83 ARG A C 1
ATOM 678 O O . ARG A 1 83 ? 12.273 -9.169 -17.650 1.00 88.38 83 ARG A O 1
ATOM 685 N N . ASP A 1 84 ? 12.824 -10.695 -16.049 1.00 83.12 84 ASP A N 1
ATOM 686 C CA . ASP A 1 84 ? 14.279 -10.724 -16.227 1.00 83.12 84 ASP A CA 1
ATOM 687 C C . ASP A 1 84 ? 14.857 -9.319 -16.375 1.00 83.12 84 ASP A C 1
ATOM 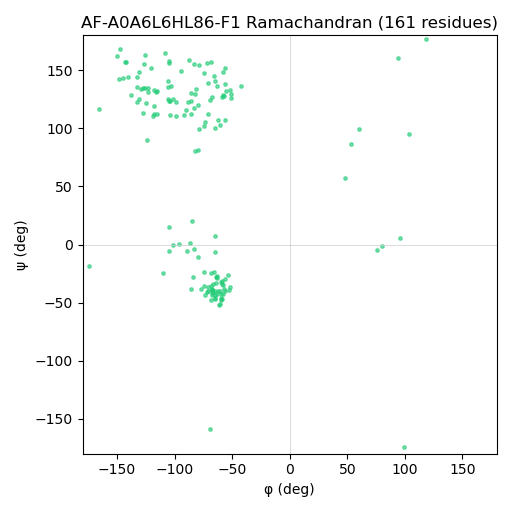689 O O . ASP A 1 84 ? 15.463 -8.955 -17.379 1.00 83.12 84 ASP A O 1
ATOM 693 N N . VAL A 1 85 ? 14.589 -8.516 -15.348 1.00 83.94 85 VAL A N 1
ATOM 694 C CA . VAL A 1 85 ? 14.924 -7.101 -15.323 1.00 83.94 85 VAL A CA 1
ATOM 695 C C . VAL A 1 85 ? 16.382 -6.917 -14.923 1.00 83.94 85 VAL A C 1
ATOM 697 O O . VAL A 1 85 ? 16.842 -7.420 -13.897 1.00 83.94 85 VAL A O 1
ATOM 700 N N . SER A 1 86 ? 17.118 -6.141 -15.712 1.00 87.44 86 SER A N 1
ATOM 701 C CA . SER A 1 86 ? 18.328 -5.485 -15.217 1.00 87.44 86 SER A CA 1
ATOM 702 C C . SER A 1 86 ? 17.916 -4.390 -14.213 1.00 87.44 86 SER A C 1
ATOM 704 O O . SER A 1 86 ? 16.811 -4.428 -13.664 1.00 87.44 86 SER A O 1
ATOM 706 N N . LEU A 1 87 ? 18.758 -3.388 -13.957 1.00 93.81 87 LEU A N 1
ATOM 707 C CA . LEU A 1 87 ? 18.346 -2.251 -13.139 1.00 93.81 87 LEU A CA 1
ATOM 708 C C . LEU A 1 87 ? 17.222 -1.475 -13.854 1.00 93.81 87 LEU A C 1
ATOM 710 O O . LEU A 1 87 ? 17.465 -0.693 -14.768 1.00 93.81 87 LEU A O 1
ATOM 714 N N . THR A 1 88 ? 15.983 -1.718 -13.432 1.00 94.88 88 THR A N 1
ATOM 715 C CA . THR A 1 88 ? 14.763 -1.254 -14.097 1.00 94.88 88 THR A CA 1
ATOM 716 C C . THR A 1 88 ? 13.923 -0.438 -13.130 1.00 94.88 88 THR A C 1
ATOM 718 O O . THR A 1 88 ? 13.687 -0.838 -11.988 1.00 94.88 88 THR A O 1
ATOM 721 N N . ARG A 1 89 ? 13.426 0.700 -13.597 1.00 95.69 89 ARG A N 1
ATOM 722 C CA . ARG A 1 89 ? 12.462 1.536 -12.900 1.00 95.69 89 ARG A CA 1
ATOM 723 C C . ARG A 1 89 ? 11.078 1.290 -13.485 1.00 95.69 89 ARG A C 1
ATOM 725 O O . ARG A 1 89 ? 10.862 1.406 -14.685 1.00 95.69 89 ARG A O 1
ATOM 732 N N . ILE A 1 90 ? 10.134 0.939 -12.626 1.00 95.88 90 ILE A N 1
ATOM 733 C CA . ILE A 1 90 ? 8.761 0.609 -12.999 1.00 95.88 90 ILE A CA 1
ATOM 734 C C . ILE A 1 90 ? 7.849 1.626 -12.332 1.00 95.88 90 ILE A C 1
ATOM 736 O O . ILE A 1 90 ? 7.816 1.692 -11.105 1.00 95.88 90 ILE A O 1
ATOM 740 N N . THR A 1 91 ? 7.096 2.387 -13.120 1.00 96.69 91 THR A N 1
ATOM 741 C CA . THR A 1 91 ? 6.052 3.288 -12.621 1.00 96.69 91 THR A CA 1
ATOM 742 C C . THR A 1 91 ? 4.688 2.662 -12.860 1.00 96.69 91 THR A C 1
ATOM 744 O O . THR A 1 91 ? 4.417 2.098 -13.922 1.00 96.69 91 THR A O 1
ATOM 747 N N . ALA A 1 92 ? 3.823 2.752 -11.858 1.00 96.06 92 ALA A N 1
ATOM 748 C CA . ALA A 1 92 ? 2.467 2.241 -11.911 1.00 96.06 92 ALA A CA 1
ATOM 749 C C . ALA A 1 92 ? 1.489 3.168 -11.200 1.00 96.06 92 ALA A C 1
ATOM 751 O O . ALA A 1 92 ? 1.849 3.895 -10.271 1.00 96.06 92 ALA A O 1
ATOM 752 N N . THR A 1 93 ? 0.226 3.060 -11.592 1.00 96.31 93 THR A N 1
ATOM 753 C CA . THR A 1 93 ? -0.902 3.530 -10.794 1.00 96.31 93 THR A CA 1
ATOM 754 C C . THR A 1 93 ? -1.330 2.403 -9.861 1.00 96.31 93 THR A C 1
ATOM 756 O O . THR A 1 93 ? -1.621 1.295 -10.315 1.00 96.31 93 THR A O 1
ATOM 759 N N . VAL A 1 94 ? -1.338 2.665 -8.554 1.00 95.19 94 VAL A N 1
ATOM 760 C CA . VAL A 1 94 ? -1.709 1.701 -7.513 1.00 95.19 94 VAL A CA 1
ATOM 761 C C . VAL A 1 94 ? -2.936 2.190 -6.762 1.00 95.19 94 VAL A C 1
ATOM 763 O O . VAL A 1 94 ? -2.957 3.328 -6.302 1.00 95.19 94 VAL A O 1
ATOM 766 N N . GLY A 1 95 ? -3.907 1.301 -6.580 1.00 92.31 95 GLY A N 1
ATOM 767 C CA . GLY A 1 95 ? -5.216 1.598 -6.010 1.0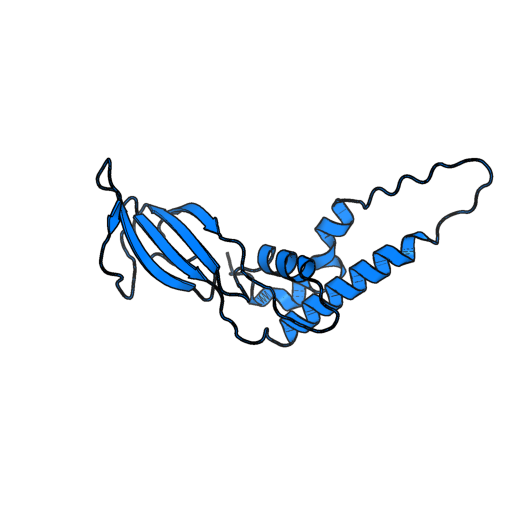0 92.31 95 GLY A CA 1
ATOM 768 C C . GLY A 1 95 ? -6.262 1.897 -7.078 1.00 92.31 95 GLY A C 1
ATOM 769 O O . GLY A 1 95 ? -5.931 2.201 -8.225 1.00 92.31 95 GLY A O 1
ATOM 770 N N . THR A 1 96 ? -7.528 1.787 -6.697 1.00 87.06 96 THR A N 1
ATOM 771 C CA . THR A 1 96 ? -8.693 2.128 -7.524 1.00 87.06 96 THR A CA 1
ATOM 772 C C . THR A 1 96 ? -9.578 3.110 -6.763 1.00 87.06 96 THR A C 1
ATOM 774 O O . THR A 1 96 ? -9.410 3.269 -5.560 1.00 87.06 96 THR A O 1
ATOM 777 N N . TYR A 1 97 ? -10.487 3.795 -7.459 1.00 81.38 97 TYR A N 1
ATOM 778 C CA . TYR A 1 97 ? -11.539 4.608 -6.826 1.00 81.38 97 TYR A CA 1
ATOM 779 C C . TYR A 1 97 ? -12.770 3.766 -6.457 1.00 81.38 97 TYR A C 1
ATOM 781 O O . TYR A 1 97 ? -13.868 4.299 -6.334 1.00 81.38 97 TYR A O 1
ATOM 789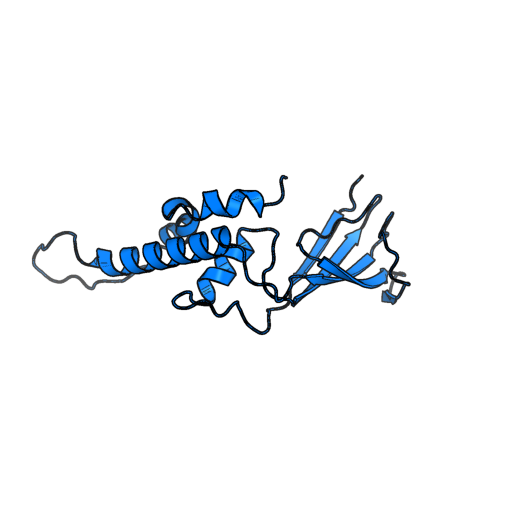 N N . ASP A 1 98 ? -12.604 2.449 -6.340 1.00 83.06 98 ASP A N 1
ATOM 790 C CA . ASP A 1 98 ? -13.712 1.566 -6.006 1.00 83.06 98 ASP A CA 1
ATOM 791 C C . ASP A 1 98 ? -14.056 1.703 -4.524 1.00 83.06 98 ASP A C 1
ATOM 793 O O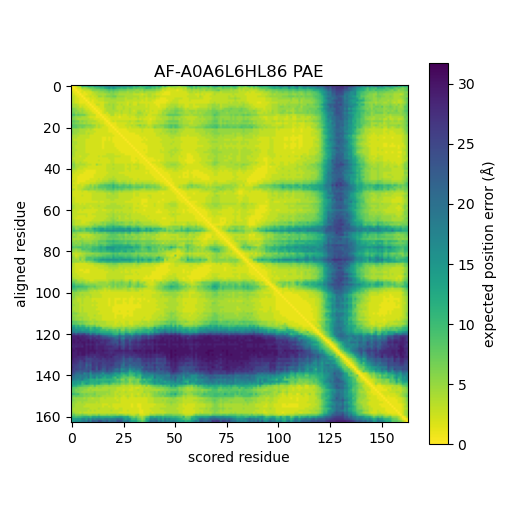 . ASP A 1 98 ? -13.176 1.911 -3.680 1.00 83.06 98 ASP A O 1
ATOM 797 N N . ASP A 1 99 ? -15.339 1.536 -4.208 1.00 86.19 99 ASP A N 1
ATOM 798 C CA . ASP A 1 99 ? -15.795 1.537 -2.827 1.00 86.19 99 ASP A CA 1
ATOM 799 C C . ASP A 1 99 ? -15.052 0.455 -2.025 1.00 86.19 99 ASP A C 1
ATOM 801 O O . ASP A 1 99 ? -15.027 -0.718 -2.432 1.00 86.19 99 ASP A O 1
ATOM 805 N N . PRO A 1 100 ? -14.441 0.810 -0.877 1.00 91.25 100 PRO A N 1
ATOM 806 C CA . PRO A 1 100 ? -13.792 -0.168 -0.026 1.00 91.25 100 PRO A CA 1
ATOM 807 C C . PRO A 1 100 ? -14.781 -1.272 0.375 1.00 91.25 100 PRO A C 1
ATOM 809 O O . PRO A 1 100 ? -15.924 -0.976 0.732 1.00 91.25 100 PRO A O 1
ATOM 812 N N . PRO A 1 101 ? -14.360 -2.546 0.372 1.00 94.25 101 PRO A N 1
ATOM 813 C CA . PRO A 1 101 ? -15.214 -3.639 0.814 1.00 94.25 101 PRO A CA 1
ATOM 814 C C . PRO A 1 101 ? -15.744 -3.439 2.245 1.00 94.25 101 PRO A C 1
ATOM 816 O O . PRO A 1 101 ? -15.106 -2.801 3.087 1.00 94.25 101 PRO A O 1
ATOM 819 N N . ALA A 1 102 ? -16.916 -4.008 2.539 1.00 95.31 102 ALA A N 1
ATOM 820 C CA . ALA A 1 102 ? -17.617 -3.784 3.807 1.00 95.31 102 ALA A CA 1
ATOM 821 C C . ALA A 1 102 ? -16.801 -4.196 5.050 1.00 95.31 102 ALA A C 1
ATOM 823 O O . ALA A 1 102 ? -16.920 -3.573 6.103 1.00 95.31 102 ALA A O 1
ATOM 824 N N . ASP A 1 103 ? -15.947 -5.214 4.936 1.00 95.81 103 ASP A N 1
ATOM 825 C CA . ASP A 1 103 ? -15.027 -5.636 5.997 1.00 95.81 103 ASP A CA 1
ATOM 826 C C . ASP A 1 103 ? -13.916 -4.604 6.259 1.00 95.81 103 ASP A C 1
ATOM 828 O O . ASP A 1 103 ? -13.553 -4.374 7.413 1.00 95.81 103 ASP A O 1
ATOM 832 N N . VAL A 1 104 ? -13.421 -3.925 5.219 1.00 95.62 104 VAL A N 1
ATOM 833 C CA . VAL A 1 104 ? -12.465 -2.813 5.337 1.00 95.62 104 VAL A CA 1
ATOM 834 C C . VAL A 1 104 ? -13.124 -1.606 5.997 1.00 95.62 104 VAL A C 1
ATOM 836 O O . VAL A 1 104 ? -12.534 -1.009 6.899 1.00 95.62 104 VAL A O 1
ATOM 839 N N . ILE A 1 105 ? -14.357 -1.274 5.601 1.00 96.12 105 ILE A N 1
ATOM 840 C CA . ILE A 1 105 ? -15.135 -0.203 6.240 1.00 96.12 105 ILE A CA 1
ATOM 841 C C . ILE A 1 105 ? -15.341 -0.526 7.723 1.00 96.12 105 ILE A C 1
ATOM 843 O O . ILE A 1 105 ? -15.035 0.301 8.577 1.00 96.12 105 ILE A O 1
ATOM 847 N N . GLN A 1 106 ? -15.755 -1.752 8.050 1.00 96.81 106 GLN A N 1
ATOM 848 C CA . GLN A 1 106 ? -15.922 -2.183 9.438 1.00 96.81 106 GLN A CA 1
ATOM 849 C C . GLN A 1 106 ? -14.607 -2.108 10.228 1.00 96.81 106 GLN A C 1
ATOM 851 O O . GLN A 1 106 ? -14.605 -1.678 11.381 1.00 96.81 106 GLN A O 1
ATOM 856 N N . ALA A 1 107 ? -13.476 -2.486 9.627 1.00 96.00 107 ALA A N 1
ATOM 857 C CA . ALA A 1 107 ? -12.162 -2.352 10.252 1.00 96.00 107 ALA A CA 1
ATOM 858 C C . ALA A 1 107 ? -11.809 -0.882 10.543 1.00 96.00 107 ALA A C 1
ATOM 860 O O . ALA A 1 107 ? -11.272 -0.569 11.609 1.00 96.00 107 ALA A O 1
ATOM 861 N N . ALA A 1 108 ? -12.141 0.027 9.624 1.00 95.75 108 ALA A N 1
ATOM 862 C CA . ALA A 1 108 ? -11.957 1.463 9.802 1.00 95.75 108 ALA A CA 1
ATOM 863 C C . ALA A 1 108 ? -12.858 2.034 10.906 1.00 95.75 108 ALA A C 1
ATOM 865 O O . ALA A 1 108 ? -12.385 2.813 11.740 1.00 95.75 108 ALA A O 1
ATOM 866 N N . THR A 1 109 ? -14.114 1.595 10.975 1.00 95.94 109 THR A N 1
ATOM 867 C CA . THR A 1 109 ? -15.043 1.943 12.056 1.00 95.94 109 THR A CA 1
ATOM 868 C C . THR A 1 109 ? -14.513 1.471 13.409 1.00 95.94 109 THR A C 1
ATOM 870 O O . THR A 1 109 ? -14.357 2.295 14.307 1.00 95.94 109 THR A O 1
ATOM 873 N N . LEU A 1 110 ? -14.122 0.196 13.542 1.00 94.69 110 LEU A N 1
ATOM 874 C CA . LEU A 1 110 ? -13.571 -0.357 14.789 1.00 94.69 110 LEU A CA 1
ATOM 875 C C . LEU A 1 110 ? -12.322 0.393 15.258 1.00 94.69 110 LEU A C 1
ATOM 877 O O . LEU A 1 110 ? -12.166 0.682 16.447 1.00 94.69 110 LEU A O 1
ATOM 881 N N . LEU A 1 111 ? -11.422 0.729 14.331 1.00 93.56 111 LEU A N 1
ATOM 882 C CA . LEU A 1 111 ? -10.232 1.505 14.660 1.00 93.56 111 LEU A CA 1
ATOM 883 C C . LEU A 1 111 ? -10.612 2.913 15.139 1.00 93.56 111 LEU A C 1
ATOM 885 O O . LEU A 1 111 ? -10.070 3.392 16.136 1.00 93.56 111 LEU A O 1
ATOM 889 N N . THR A 1 112 ? -11.559 3.563 14.464 1.00 94.12 112 THR A N 1
ATOM 890 C CA . THR A 1 112 ? -12.044 4.897 14.835 1.00 94.12 112 THR A CA 1
ATOM 891 C C . THR A 1 112 ? -12.671 4.883 16.226 1.00 94.12 112 THR A C 1
ATOM 893 O O . THR A 1 112 ? -12.239 5.639 17.098 1.00 94.12 112 THR A O 1
ATOM 896 N N . GLU A 1 113 ? -13.612 3.974 16.472 1.00 91.94 113 GLU A N 1
ATOM 897 C CA . GLU A 1 113 ? -14.298 3.811 17.755 1.00 91.94 113 GLU A CA 1
ATOM 898 C C . GLU A 1 113 ? -13.315 3.523 18.888 1.00 91.94 113 GLU A C 1
ATOM 900 O O . GLU A 1 113 ? -13.336 4.203 19.915 1.00 91.94 113 GLU A O 1
ATOM 905 N N . TYR A 1 114 ? -12.379 2.592 18.682 1.00 90.44 114 TYR A N 1
ATOM 906 C CA . TYR A 1 114 ? -11.365 2.264 19.680 1.00 90.44 114 TYR A CA 1
ATOM 907 C C . TYR A 1 114 ? -10.504 3.477 20.044 1.00 90.44 114 TYR A C 1
ATOM 909 O O . TYR A 1 114 ? -10.188 3.707 21.217 1.00 90.44 114 TYR A O 1
ATOM 917 N N . THR A 1 115 ? -10.101 4.274 19.052 1.00 86.75 115 THR A N 1
ATOM 918 C CA . THR A 1 115 ? -9.302 5.477 19.317 1.00 86.75 115 THR A CA 1
ATOM 919 C C . THR A 1 115 ? -10.103 6.585 19.995 1.00 86.75 115 THR A C 1
ATOM 921 O O . THR A 1 115 ? -9.557 7.249 20.881 1.00 86.75 115 THR A O 1
ATOM 924 N N . ALA A 1 116 ? -11.383 6.750 19.650 1.00 86.56 116 ALA A N 1
ATOM 925 C CA . ALA A 1 116 ? -12.284 7.684 20.316 1.00 86.56 116 ALA A CA 1
ATOM 926 C C . ALA A 1 116 ? -12.513 7.276 21.779 1.00 8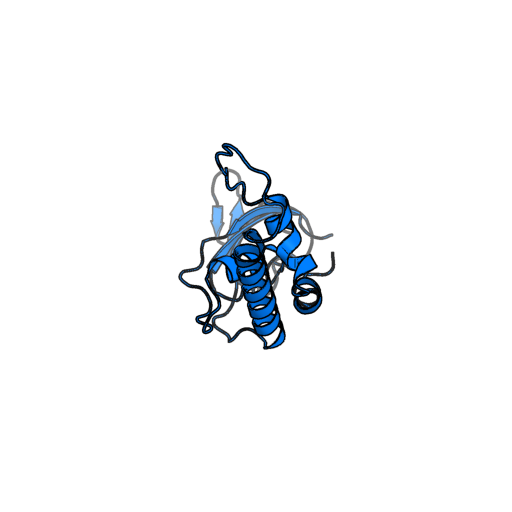6.56 116 ALA A C 1
ATOM 928 O O . ALA A 1 116 ? -12.336 8.086 22.688 1.00 86.56 116 ALA A O 1
ATOM 929 N N . GLU A 1 117 ? -12.795 5.999 22.036 1.00 82.81 117 GLU A N 1
ATOM 930 C CA . GLU A 1 117 ? -12.968 5.473 23.389 1.00 82.81 117 GLU A CA 1
ATOM 931 C C . GLU A 1 117 ? -11.681 5.599 24.217 1.00 82.81 117 GLU A C 1
ATOM 933 O O . GLU A 1 117 ? -11.708 6.028 25.373 1.00 82.81 117 GLU A O 1
ATOM 938 N N . SER A 1 118 ? -10.530 5.288 23.619 1.00 75.06 118 SER A N 1
ATOM 939 C CA . SER A 1 118 ? -9.222 5.441 24.265 1.00 75.06 118 SER A CA 1
ATOM 940 C C . SER A 1 118 ? -8.899 6.901 24.598 1.00 75.06 118 SER A C 1
ATOM 942 O O . SER A 1 118 ? -8.178 7.168 25.563 1.00 75.06 118 SER A O 1
ATOM 944 N N . ALA A 1 119 ? -9.421 7.856 23.825 1.00 69.25 119 ALA A N 1
ATOM 945 C CA . ALA A 1 119 ? -9.320 9.274 24.145 1.00 69.25 119 ALA A CA 1
ATOM 946 C C . ALA A 1 119 ? -10.211 9.644 25.344 1.00 69.25 119 ALA A C 1
ATOM 948 O O . ALA A 1 119 ? -9.756 10.374 26.225 1.00 69.25 119 ALA A O 1
ATOM 949 N N . THR A 1 120 ? -11.423 9.086 25.423 1.00 63.59 120 THR A N 1
ATOM 950 C CA . THR A 1 120 ? -12.402 9.347 26.495 1.00 63.59 120 THR A CA 1
ATOM 951 C C . THR A 1 120 ? -12.047 8.666 27.824 1.00 63.59 120 THR A C 1
ATOM 953 O O . THR A 1 120 ? -12.221 9.258 28.889 1.00 63.59 120 THR A O 1
ATOM 956 N N . ARG A 1 121 ? -11.465 7.455 27.809 1.00 56.22 121 ARG A N 1
ATOM 957 C CA . ARG A 1 121 ? -11.043 6.718 29.025 1.00 56.22 121 ARG A CA 1
ATOM 958 C C . ARG A 1 121 ? -9.919 7.392 29.821 1.00 56.22 121 ARG A C 1
ATOM 960 O O . ARG A 1 121 ? -9.631 6.962 30.937 1.00 56.22 121 ARG A O 1
ATOM 967 N N . LYS A 1 122 ? -9.317 8.479 29.323 1.00 52.00 122 LYS A N 1
ATOM 968 C CA . LYS A 1 122 ? -8.324 9.286 30.059 1.00 52.00 122 LYS A CA 1
ATOM 969 C C . LYS A 1 122 ? -8.871 10.001 31.314 1.00 52.00 122 LYS A C 1
ATOM 971 O O . LYS A 1 122 ? -8.130 10.766 31.921 1.00 52.00 122 LYS A O 1
ATOM 976 N N . GLY A 1 123 ? -10.118 9.740 31.724 1.00 46.88 123 GLY A N 1
ATOM 977 C CA . GLY A 1 123 ? -10.769 10.332 32.901 1.00 46.88 123 GLY A CA 1
ATOM 978 C C . GLY A 1 123 ? -10.915 9.447 34.150 1.00 46.88 123 GLY A C 1
ATOM 979 O O . GLY A 1 123 ? -11.333 9.961 35.180 1.00 46.88 123 GLY A O 1
ATOM 980 N N . HIS A 1 124 ? -10.572 8.153 34.127 1.00 44.56 124 HIS A N 1
ATOM 981 C CA . HIS A 1 124 ? -10.692 7.300 35.322 1.00 44.56 124 HIS A CA 1
ATOM 982 C C . HIS A 1 124 ? -9.361 6.645 35.693 1.00 44.56 124 HIS A C 1
ATOM 984 O O . HIS A 1 124 ? -9.073 5.533 35.261 1.00 44.56 124 HIS A O 1
ATOM 990 N N . ARG A 1 125 ? -8.565 7.323 36.536 1.00 42.12 125 ARG A N 1
ATOM 991 C CA . ARG A 1 125 ? -7.681 6.687 37.534 1.00 42.12 125 ARG A CA 1
ATOM 992 C C . ARG A 1 125 ? -7.171 7.704 38.568 1.00 42.12 125 ARG A C 1
ATOM 994 O O . ARG A 1 125 ? -6.417 8.603 38.233 1.00 42.12 125 ARG A O 1
ATOM 1001 N N . SER A 1 126 ? -7.572 7.458 39.820 1.00 40.56 126 SER A N 1
ATOM 1002 C CA . SER A 1 126 ? -7.060 7.981 41.099 1.00 40.56 126 SER A CA 1
ATOM 1003 C C . SER A 1 126 ? -7.095 9.500 41.327 1.00 40.56 126 SER A C 1
ATOM 1005 O O . SER A 1 126 ? -6.173 10.219 40.960 1.00 40.56 126 SER A O 1
ATOM 1007 N N . LEU A 1 127 ? -8.108 9.965 42.065 1.00 39.34 127 LEU A N 1
ATOM 1008 C CA . LEU A 1 127 ? -8.036 11.215 42.825 1.00 39.34 127 LEU A CA 1
ATOM 1009 C C . LEU A 1 127 ? -7.142 10.990 44.051 1.00 39.34 127 LEU A C 1
ATOM 1011 O O . LEU A 1 127 ? -7.571 10.372 45.022 1.00 39.34 127 LEU A O 1
ATOM 1015 N N . THR A 1 128 ? -5.919 11.515 44.004 1.00 44.09 128 THR A N 1
ATOM 1016 C CA . THR A 1 128 ? -5.142 11.820 45.209 1.00 44.09 128 THR A CA 1
ATOM 1017 C C . THR A 1 128 ? -4.745 13.289 45.146 1.00 44.09 128 THR A C 1
ATOM 1019 O O . THR A 1 128 ? -4.149 13.740 44.172 1.00 44.09 128 THR A O 1
ATOM 1022 N N . THR A 1 129 ? -5.160 14.020 46.177 1.00 47.16 129 THR A N 1
ATOM 1023 C CA . THR A 1 129 ? -4.928 15.440 46.460 1.00 47.16 129 THR A CA 1
ATOM 1024 C C . THR A 1 129 ? -3.498 15.917 46.191 1.00 47.16 129 THR A C 1
ATOM 1026 O O . THR A 1 129 ? -2.550 15.298 46.666 1.00 47.16 129 THR A O 1
ATOM 1029 N N . GLY A 1 130 ? -3.391 17.097 45.565 1.00 51.38 130 GLY A N 1
ATOM 1030 C CA . GLY A 1 130 ? -2.239 18.002 45.661 1.00 51.38 130 GLY A CA 1
ATOM 1031 C C . GLY A 1 130 ? -1.316 17.998 44.444 1.00 51.38 130 GLY A C 1
ATOM 1032 O O . GLY A 1 130 ? -0.407 17.185 44.371 1.00 51.38 130 GLY A O 1
ATOM 1033 N N . ASP A 1 131 ? -1.544 18.941 43.529 1.00 51.50 131 ASP A N 1
ATOM 1034 C CA . ASP A 1 131 ? -0.613 19.398 42.487 1.00 51.50 131 ASP A CA 1
ATOM 1035 C C . ASP A 1 131 ? 0.010 18.334 41.572 1.00 51.50 131 ASP A C 1
ATOM 1037 O O . ASP A 1 131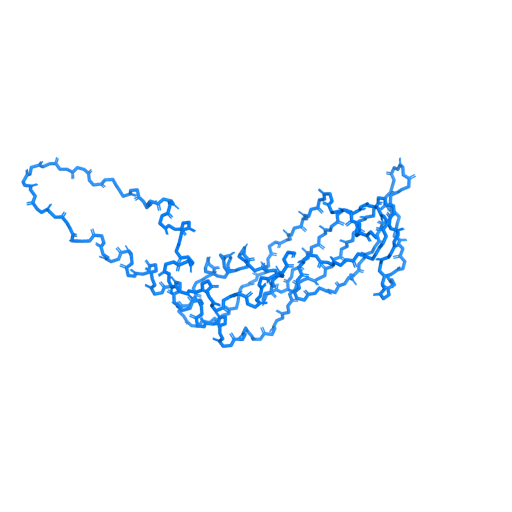 ? 1.146 17.896 41.747 1.00 51.50 131 ASP A O 1
ATOM 1041 N N . ILE A 1 132 ? -0.702 17.994 40.492 1.00 49.53 132 ILE A N 1
ATOM 1042 C CA . ILE A 1 132 ? -0.112 17.259 39.368 1.00 49.53 132 ILE A CA 1
ATOM 1043 C C . ILE A 1 132 ? -0.385 18.003 38.060 1.00 49.53 132 ILE A C 1
ATOM 1045 O O . ILE A 1 132 ? -1.511 18.062 37.568 1.00 49.53 132 ILE A O 1
ATOM 1049 N N . THR A 1 133 ? 0.688 18.511 37.454 1.00 39.47 133 THR A N 1
ATOM 1050 C CA . THR A 1 133 ? 0.736 18.879 36.037 1.00 39.47 133 THR A CA 1
ATOM 1051 C C . THR A 1 133 ? 0.505 17.623 35.198 1.00 39.47 133 THR A C 1
ATOM 1053 O O . THR A 1 133 ? 1.369 16.750 35.102 1.00 39.47 133 THR A O 1
ATOM 1056 N N . VAL A 1 134 ? -0.671 17.519 34.581 1.00 41.34 134 VAL A N 1
ATOM 1057 C CA . VAL A 1 134 ? -1.028 16.393 33.711 1.00 41.34 134 VAL A CA 1
ATOM 1058 C C . VAL A 1 134 ? -0.369 16.587 32.345 1.00 41.34 134 VAL A C 1
ATOM 1060 O O . VAL A 1 134 ? -0.856 17.332 31.496 1.00 41.34 134 VAL A O 1
ATOM 1063 N N . SER A 1 135 ? 0.754 15.906 32.116 1.00 41.19 135 SER A N 1
ATOM 1064 C CA . SER A 1 135 ? 1.351 15.800 30.785 1.00 41.19 135 SER A CA 1
ATOM 1065 C C . SER A 1 135 ? 0.706 14.639 30.019 1.00 41.19 135 SER A C 1
ATOM 1067 O O . SER A 1 135 ? 0.844 13.462 30.351 1.00 41.19 135 SER A O 1
ATOM 1069 N N . PHE A 1 136 ? -0.047 14.966 28.969 1.00 40.81 136 PHE A N 1
ATOM 1070 C CA . PHE A 1 136 ? -0.696 13.972 28.119 1.00 40.81 136 PHE A CA 1
ATOM 1071 C C . PHE A 1 136 ? 0.301 13.383 27.117 1.00 40.81 136 PHE A C 1
ATOM 1073 O O . PHE A 1 136 ? 0.304 13.743 25.942 1.00 40.81 136 PHE A O 1
ATOM 1080 N N . ASN A 1 137 ? 1.109 12.414 27.539 1.00 43.66 137 ASN A N 1
ATOM 1081 C CA . ASN A 1 137 ? 1.800 11.560 26.580 1.00 43.66 137 ASN A CA 1
ATOM 1082 C C . ASN A 1 137 ? 0.755 10.584 26.004 1.00 43.66 137 ASN A C 1
ATOM 1084 O O . ASN A 1 137 ? 0.310 9.659 26.683 1.00 43.66 137 ASN A O 1
ATOM 1088 N N . ARG A 1 138 ? 0.249 10.827 24.783 1.00 52.78 138 ARG A N 1
ATOM 1089 C CA . ARG A 1 138 ? -0.446 9.768 24.029 1.00 52.78 138 ARG A CA 1
ATOM 1090 C C . ARG A 1 138 ? 0.594 8.677 23.832 1.00 52.78 138 ARG A C 1
ATOM 1092 O O . ARG A 1 138 ? 1.507 8.859 23.034 1.00 52.78 138 ARG A O 1
ATOM 1099 N N . ASP A 1 139 ? 0.495 7.608 24.613 1.00 52.88 139 ASP A N 1
ATOM 1100 C CA . ASP A 1 139 ? 1.492 6.550 24.606 1.00 52.88 139 ASP A CA 1
ATOM 1101 C C . ASP A 1 139 ? 1.620 6.026 23.169 1.00 52.88 139 ASP A C 1
ATOM 1103 O O . ASP A 1 139 ? 0.697 5.410 22.628 1.00 52.88 139 ASP A O 1
ATOM 1107 N N . ARG A 1 140 ? 2.734 6.353 22.498 1.00 50.06 140 ARG A N 1
ATOM 1108 C CA . ARG A 1 140 ? 2.972 6.011 21.084 1.00 50.06 140 ARG A CA 1
ATOM 1109 C C . ARG A 1 140 ? 2.795 4.510 20.849 1.00 50.06 140 ARG A C 1
ATOM 1111 O O . ARG A 1 140 ? 2.412 4.103 19.756 1.00 50.06 140 ARG A O 1
ATOM 1118 N N . ARG A 1 141 ? 3.003 3.701 21.894 1.00 56.66 141 ARG A N 1
ATOM 1119 C CA . ARG A 1 141 ? 2.776 2.253 21.910 1.00 56.66 141 ARG A CA 1
ATOM 1120 C C . ARG A 1 141 ? 1.297 1.866 21.805 1.00 56.66 141 ARG A C 1
ATOM 1122 O O . ARG A 1 141 ? 0.986 0.925 21.083 1.00 56.66 141 ARG A O 1
ATOM 1129 N N . ALA A 1 142 ? 0.387 2.603 22.442 1.00 59.84 142 ALA A N 1
ATOM 1130 C CA . ALA A 1 142 ? -1.051 2.339 22.365 1.00 59.84 142 ALA A CA 1
ATOM 1131 C C . ALA A 1 142 ? -1.601 2.617 20.959 1.00 59.84 142 ALA A C 1
ATOM 1133 O O . ALA A 1 142 ? -2.383 1.832 20.432 1.00 59.84 142 ALA A O 1
ATOM 1134 N N . MET A 1 143 ? -1.125 3.682 20.304 1.00 63.97 143 MET A N 1
ATOM 1135 C CA . MET A 1 143 ? -1.434 3.928 18.890 1.00 63.97 143 MET A CA 1
ATOM 1136 C C . MET A 1 143 ? -0.787 2.877 17.984 1.00 63.97 143 MET A C 1
ATOM 1138 O O . MET A 1 143 ? -1.433 2.397 17.052 1.00 63.97 143 MET A O 1
ATOM 1142 N N . ALA A 1 144 ? 0.451 2.459 18.287 1.00 63.97 144 ALA A N 1
ATOM 1143 C CA . ALA A 1 144 ? 1.146 1.399 17.557 1.00 63.97 144 ALA A CA 1
ATOM 1144 C C . ALA A 1 144 ? 0.355 0.078 17.538 1.00 63.97 144 ALA A C 1
ATOM 1146 O O . ALA A 1 144 ? 0.308 -0.559 16.489 1.00 63.97 144 ALA A O 1
ATOM 1147 N N . GLN A 1 145 ? -0.311 -0.275 18.645 1.00 79.88 145 GLN A N 1
ATOM 1148 C CA . GLN A 1 145 ? -1.097 -1.510 18.795 1.00 79.88 145 GLN A CA 1
ATOM 1149 C C . GLN A 1 145 ? -2.605 -1.354 18.525 1.00 79.88 145 GLN A C 1
ATOM 1151 O O . GLN A 1 145 ? -3.352 -2.325 18.625 1.00 79.88 145 GLN A O 1
ATOM 1156 N N . ALA A 1 146 ? -3.077 -0.151 18.182 1.00 84.38 146 ALA A N 1
ATOM 1157 C CA . ALA A 1 146 ? -4.509 0.130 18.049 1.00 84.38 146 ALA A CA 1
ATOM 1158 C C . ALA A 1 146 ? -5.210 -0.750 16.999 1.00 84.38 146 ALA A C 1
ATOM 1160 O O . ALA A 1 146 ? -6.361 -1.124 17.188 1.00 84.38 146 ALA A O 1
ATOM 1161 N N . LEU A 1 147 ? -4.513 -1.133 15.923 1.00 87.75 147 LEU A N 1
ATOM 1162 C CA . LEU A 1 147 ? -5.059 -2.042 14.907 1.00 87.75 147 LEU A CA 1
ATOM 1163 C C . LEU A 1 147 ? -5.326 -3.445 15.463 1.00 87.75 147 LEU A C 1
ATOM 1165 O O . LEU A 1 147 ? -6.339 -4.050 15.132 1.00 87.75 147 LEU A O 1
ATOM 1169 N N . GLN A 1 148 ? -4.430 -3.965 16.305 1.00 88.56 148 GLN A N 1
ATOM 1170 C CA . GLN A 1 148 ? -4.611 -5.275 16.926 1.00 88.56 148 GLN A CA 1
ATOM 1171 C C . GLN A 1 148 ? -5.675 -5.228 18.028 1.00 88.56 148 GLN A C 1
ATOM 1173 O O . GLN A 1 148 ? -6.518 -6.111 18.099 1.00 88.56 148 GLN A O 1
ATOM 1178 N N . LEU A 1 149 ? -5.657 -4.189 18.867 1.00 88.12 149 LEU A N 1
ATOM 1179 C CA . LEU A 1 149 ? -6.550 -4.085 20.027 1.00 88.12 149 LEU A CA 1
ATOM 1180 C C . LEU A 1 149 ? -8.000 -3.741 19.658 1.00 88.12 149 LEU A C 1
ATOM 1182 O O . LEU A 1 149 ? -8.906 -4.073 20.413 1.00 88.12 149 LEU A O 1
ATOM 1186 N N . SER A 1 150 ? -8.226 -3.111 18.503 1.00 89.50 150 SER A N 1
ATOM 1187 C CA . SER A 1 150 ? -9.572 -2.832 17.979 1.00 89.50 150 SER A CA 1
ATOM 1188 C C . SER A 1 150 ? -10.236 -4.035 17.299 1.00 89.50 150 SER A C 1
ATOM 1190 O O . SER A 1 150 ? -11.409 -3.957 16.958 1.00 89.50 150 SER A O 1
ATOM 1192 N N . GLY A 1 151 ? -9.504 -5.126 17.037 1.00 90.50 151 GLY A N 1
ATOM 1193 C CA . GLY A 1 151 ? -9.987 -6.238 16.204 1.00 90.50 151 GLY A CA 1
ATOM 1194 C C . GLY A 1 151 ? -9.986 -5.946 14.694 1.00 90.50 151 GLY A C 1
ATOM 1195 O O . GLY A 1 151 ? -10.214 -6.851 13.893 1.00 90.50 151 GLY A O 1
ATOM 1196 N N . ALA A 1 152 ? -9.649 -4.720 14.272 1.00 93.31 152 ALA A N 1
ATOM 1197 C CA . ALA A 1 152 ? -9.543 -4.343 12.861 1.00 93.31 152 ALA A CA 1
ATOM 1198 C C . ALA A 1 152 ? -8.506 -5.191 12.099 1.00 93.31 152 ALA A C 1
ATOM 1200 O O . ALA A 1 152 ? -8.685 -5.506 10.925 1.00 93.31 152 ALA A O 1
ATOM 1201 N N . ALA A 1 153 ? -7.423 -5.598 12.769 1.00 92.12 153 ALA A N 1
ATOM 1202 C CA . ALA A 1 153 ? -6.365 -6.413 12.177 1.00 92.12 153 ALA A CA 1
ATOM 1203 C C . ALA A 1 153 ? -6.855 -7.759 11.608 1.00 92.12 153 ALA A C 1
ATOM 1205 O O . ALA A 1 153 ? -6.321 -8.205 10.590 1.00 92.12 153 ALA A O 1
ATOM 1206 N N . ASP A 1 154 ? -7.850 -8.392 12.236 1.00 93.25 154 ASP A N 1
ATOM 1207 C CA . ASP A 1 154 ? -8.358 -9.697 11.800 1.00 93.25 154 ASP A CA 1
ATOM 1208 C C . ASP A 1 154 ? -9.165 -9.579 10.505 1.00 93.25 154 ASP A C 1
ATOM 1210 O O . ASP A 1 154 ? -8.972 -10.375 9.584 1.00 93.25 154 ASP A O 1
ATOM 1214 N N . LEU A 1 155 ? -9.983 -8.527 10.394 1.00 95.12 155 LEU A N 1
ATOM 1215 C CA . LEU A 1 155 ? -10.723 -8.193 9.173 1.00 95.12 155 LEU A CA 1
ATOM 1216 C C . LEU A 1 155 ? -9.784 -7.836 8.016 1.00 95.12 155 LEU A C 1
ATOM 1218 O O . LEU A 1 155 ? -10.049 -8.163 6.866 1.00 95.12 155 LEU A O 1
ATOM 1222 N N . LEU A 1 156 ? -8.641 -7.217 8.317 1.00 94.25 156 LEU A N 1
ATOM 1223 C CA . LEU A 1 156 ? -7.665 -6.800 7.309 1.00 94.25 156 LEU A CA 1
ATOM 1224 C C . LEU A 1 156 ? -6.705 -7.917 6.868 1.00 94.25 156 LEU A C 1
ATOM 1226 O O . LEU A 1 156 ? -5.887 -7.719 5.964 1.00 94.25 156 LEU A O 1
ATOM 1230 N N . ARG A 1 157 ? -6.779 -9.104 7.481 1.00 92.56 157 ARG A N 1
ATOM 1231 C CA . ARG A 1 157 ? -5.886 -10.231 7.181 1.00 92.56 157 ARG A CA 1
ATOM 1232 C C . ARG A 1 157 ? -5.884 -10.652 5.701 1.00 92.56 157 ARG A C 1
ATOM 1234 O O . ARG A 1 157 ? -4.786 -10.909 5.208 1.00 92.56 157 ARG A O 1
ATOM 1241 N N . PRO A 1 158 ? -7.016 -10.695 4.970 1.00 92.75 158 PRO A N 1
ATOM 1242 C CA . PRO A 1 158 ? -7.025 -11.044 3.544 1.00 92.75 158 PRO A CA 1
ATOM 1243 C C . PRO A 1 158 ? -6.260 -10.048 2.658 1.00 92.75 158 PRO A C 1
ATOM 1245 O O . PRO A 1 158 ? -5.722 -10.422 1.620 1.00 92.75 158 PRO A O 1
ATOM 1248 N N . TYR A 1 159 ? -6.169 -8.786 3.085 1.00 92.56 159 TYR A N 1
ATOM 1249 C CA . TYR A 1 159 ? -5.521 -7.696 2.342 1.00 92.56 159 TYR A CA 1
ATOM 1250 C C . TYR A 1 159 ? -4.024 -7.566 2.649 1.00 92.56 159 TYR A C 1
ATOM 1252 O O . TYR A 1 159 ? -3.301 -6.785 2.016 1.00 92.56 159 TYR A O 1
ATOM 1260 N N . ARG A 1 160 ? -3.527 -8.351 3.608 1.00 89.00 160 ARG A N 1
ATOM 1261 C CA . ARG A 1 160 ? -2.099 -8.555 3.823 1.00 89.00 160 ARG A CA 1
ATOM 1262 C C . ARG A 1 160 ? -1.633 -9.625 2.860 1.00 89.00 160 ARG A C 1
ATOM 1264 O O . ARG A 1 160 ? -2.060 -10.772 2.961 1.00 89.00 160 ARG A O 1
ATOM 1271 N N . ARG A 1 161 ? -0.728 -9.278 1.942 1.00 76.25 161 ARG A N 1
ATOM 1272 C CA . ARG A 1 161 ? -0.130 -10.315 1.102 1.00 76.25 161 ARG A CA 1
ATOM 1273 C C . ARG A 1 161 ? 0.502 -11.395 1.981 1.00 76.25 161 ARG A C 1
ATOM 1275 O O . ARG A 1 161 ? 1.241 -11.041 2.908 1.00 76.25 161 ARG A O 1
ATOM 1282 N N . PRO A 1 162 ? 0.237 -12.684 1.702 1.00 58.19 162 PRO A N 1
ATOM 1283 C CA . PRO A 1 162 ? 1.004 -13.749 2.318 1.00 58.19 162 PRO A CA 1
ATOM 1284 C C . PRO A 1 162 ? 2.474 -13.526 1.949 1.00 58.19 162 PRO A C 1
ATOM 1286 O O . PRO A 1 162 ? 2.790 -13.243 0.789 1.00 58.19 162 PRO A O 1
ATOM 1289 N N . ARG A 1 163 ? 3.336 -13.534 2.968 1.00 52.12 163 ARG A N 1
ATOM 1290 C CA . ARG A 1 163 ? 4.787 -13.501 2.775 1.00 52.12 163 ARG A CA 1
ATOM 1291 C C . ARG A 1 163 ? 5.246 -14.758 2.053 1.00 52.12 163 ARG A C 1
ATOM 1293 O O . ARG A 1 163 ? 4.690 -15.830 2.375 1.00 52.12 163 ARG A O 1
#

Organism: NCBI:txid2665644

pLDDT: mean 84.33, std 16.32, range [39.34, 96.81]

Solvent-accessible surface area (backbone atoms only — not comparable to full-atom values): 9548 Å² total; per-residue (Å²): 106,68,39,45,75,80,43,77,50,73,51,78,49,92,62,68,78,92,46,91,92,52,58,64,71,52,54,57,52,52,39,74,68,28,32,41,38,62,38,47,25,52,33,37,36,35,32,37,40,47,31,58,63,70,76,84,50,30,56,62,47,80,76,43,34,26,39,60,76,88,87,51,76,45,79,49,84,78,59,100,67,55,56,59,37,57,59,27,40,38,34,24,44,30,22,42,88,56,82,72,54,72,52,56,50,50,21,44,48,32,37,45,51,46,53,53,50,61,62,63,59,76,75,77,80,82,96,71,90,80,89,75,88,83,77,84,74,76,54,66,64,60,65,71,43,35,46,64,76,37,52,20,46,69,59,45,47,84,45,33,70,83,128

Foldseek 3Di:
DEWDFPDKDWDDAPDDDPDPLFDPVLLVVLVVLFLAHAGKTKMKTFTAAFFWYDPSHPPKDWDWKWADPPDDTHTDDDDPIDGGHHRMMIMIIGHDPDDPDPLLVVLSVLLSVLVVVVVVVPPDDDDDDDDDDDDDDPPVVCVVCSSVVSVSSVSSVVRHPDD